Protein AF-A0A536TJT0-F1 (afdb_monomer_lite)

Structure (mmCIF, N/CA/C/O backbone):
data_AF-A0A536TJT0-F1
#
_entry.id   AF-A0A536TJT0-F1
#
loop_
_atom_site.group_PDB
_atom_site.id
_atom_site.type_symbol
_atom_site.label_atom_id
_atom_site.label_alt_id
_atom_site.label_comp_id
_atom_site.label_asym_id
_atom_site.label_entity_id
_atom_site.label_seq_id
_atom_site.pdbx_PDB_ins_code
_atom_site.Cartn_x
_atom_site.Cartn_y
_atom_site.Cartn_z
_atom_site.occupancy
_atom_site.B_iso_or_equiv
_atom_site.auth_seq_id
_atom_site.auth_comp_id
_atom_site.auth_asym_id
_atom_site.auth_atom_id
_atom_site.pdbx_PDB_model_num
ATOM 1 N N . ALA A 1 1 ? 2.166 -9.932 -28.187 1.00 50.25 1 ALA A N 1
ATOM 2 C CA . ALA A 1 1 ? 2.262 -11.125 -27.320 1.00 50.25 1 ALA A CA 1
ATOM 3 C C . ALA A 1 1 ? 3.335 -11.004 -26.224 1.00 50.25 1 ALA A C 1
ATOM 5 O O . ALA A 1 1 ? 3.112 -11.551 -25.161 1.00 50.25 1 ALA A O 1
ATOM 6 N N . GLY A 1 2 ? 4.451 -10.276 -26.413 1.00 56.94 2 GLY A N 1
ATOM 7 C CA . GLY A 1 2 ? 5.538 -10.213 -25.410 1.00 56.94 2 GLY A CA 1
ATOM 8 C C . GLY A 1 2 ? 5.357 -9.266 -24.208 1.00 56.94 2 GLY A C 1
ATOM 9 O O . GLY A 1 2 ? 6.093 -9.395 -23.238 1.00 56.94 2 GLY A O 1
ATOM 10 N N . ASP A 1 3 ? 4.400 -8.332 -24.244 1.00 80.38 3 ASP A N 1
ATOM 11 C CA . ASP A 1 3 ? 4.196 -7.354 -23.155 1.00 80.38 3 ASP A CA 1
ATOM 12 C 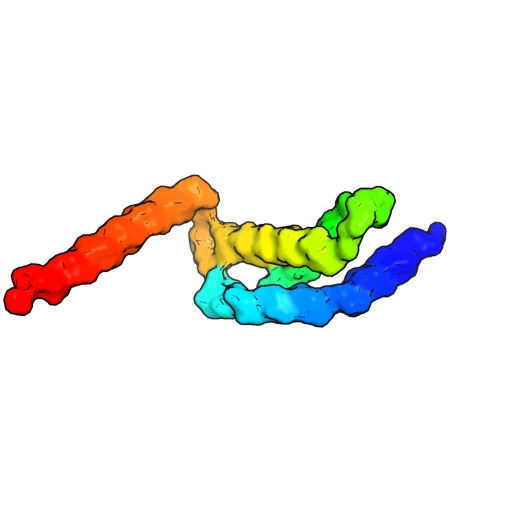C . ASP A 1 3 ? 3.525 -7.989 -21.920 1.00 80.38 3 ASP A C 1
ATOM 14 O O . ASP A 1 3 ? 3.882 -7.695 -20.784 1.00 80.38 3 ASP A O 1
ATOM 18 N N . PHE A 1 4 ? 2.602 -8.935 -22.124 1.00 85.69 4 PHE A N 1
ATOM 19 C CA . PHE A 1 4 ? 1.869 -9.571 -21.025 1.00 85.69 4 PHE A CA 1
ATOM 20 C C . PHE A 1 4 ? 2.782 -10.415 -20.123 1.00 85.69 4 PHE A C 1
ATOM 22 O O . PHE A 1 4 ? 2.826 -10.189 -18.917 1.00 85.69 4 PHE A O 1
ATOM 29 N N . ASP A 1 5 ? 3.573 -11.322 -20.702 1.00 90.69 5 ASP A N 1
ATOM 30 C CA . ASP A 1 5 ? 4.494 -12.178 -19.941 1.00 90.69 5 ASP A CA 1
ATOM 31 C C . ASP A 1 5 ? 5.571 -11.368 -19.208 1.00 90.69 5 ASP A C 1
ATOM 33 O O . ASP A 1 5 ? 5.963 -11.708 -18.089 1.00 90.69 5 ASP A O 1
ATOM 37 N N . ALA A 1 6 ? 6.056 -10.281 -19.817 1.00 89.81 6 ALA A N 1
ATOM 38 C CA . ALA A 1 6 ? 7.023 -9.387 -19.187 1.00 89.81 6 ALA A CA 1
ATOM 39 C C . ALA A 1 6 ? 6.408 -8.650 -17.987 1.00 89.81 6 ALA A C 1
ATOM 41 O O . ALA A 1 6 ? 7.025 -8.588 -16.920 1.00 89.81 6 ALA A O 1
ATOM 42 N N . ARG A 1 7 ? 5.174 -8.146 -18.129 1.00 90.69 7 ARG A N 1
ATOM 43 C CA . ARG A 1 7 ? 4.427 -7.518 -17.031 1.00 90.69 7 ARG A CA 1
ATOM 44 C C . ARG A 1 7 ? 4.154 -8.498 -15.899 1.00 90.69 7 ARG A C 1
ATOM 46 O O . ARG A 1 7 ? 4.399 -8.163 -14.743 1.00 90.69 7 ARG A O 1
ATOM 53 N N . GLN A 1 8 ? 3.718 -9.710 -16.232 1.00 93.31 8 GLN A N 1
ATOM 54 C CA . GLN A 1 8 ? 3.442 -10.757 -15.255 1.00 93.31 8 GLN A CA 1
ATOM 55 C C . GLN A 1 8 ? 4.696 -11.093 -14.442 1.00 93.31 8 GLN A C 1
ATOM 57 O O . GLN A 1 8 ? 4.670 -11.037 -13.212 1.00 93.31 8 GLN A O 1
ATOM 62 N N . LYS A 1 9 ? 5.834 -11.319 -15.114 1.00 94.31 9 LYS A N 1
ATOM 63 C CA . LYS A 1 9 ? 7.119 -11.539 -14.437 1.00 94.31 9 LYS A CA 1
ATOM 64 C C . LYS A 1 9 ? 7.500 -10.360 -13.547 1.00 94.31 9 LYS A C 1
ATOM 66 O O . LYS A 1 9 ? 7.954 -10.577 -12.425 1.00 94.31 9 LYS A O 1
ATOM 71 N N . MET A 1 10 ? 7.322 -9.125 -14.015 1.00 93.25 10 MET A N 1
ATOM 72 C CA . MET A 1 10 ? 7.630 -7.936 -13.217 1.00 93.25 10 MET A CA 1
ATOM 73 C C . MET A 1 10 ? 6.779 -7.873 -11.940 1.00 93.25 10 MET A C 1
ATOM 75 O O . MET A 1 10 ? 7.310 -7.555 -10.876 1.00 93.25 10 MET A O 1
ATOM 79 N N . ILE A 1 11 ? 5.489 -8.214 -12.009 1.00 94.56 11 ILE A N 1
ATOM 80 C CA . ILE A 1 11 ? 4.606 -8.279 -10.834 1.00 94.56 11 ILE A CA 1
ATOM 81 C C . ILE A 1 11 ? 5.097 -9.356 -9.862 1.00 94.56 11 ILE A C 1
ATOM 83 O O . ILE A 1 11 ? 5.354 -9.055 -8.695 1.00 94.56 11 ILE A O 1
ATOM 87 N N . GLU A 1 12 ? 5.297 -10.583 -10.346 1.00 95.38 12 GLU A N 1
ATOM 88 C CA . GLU A 1 12 ? 5.689 -11.743 -9.533 1.00 95.38 12 GLU A CA 1
ATOM 89 C C . GLU A 1 12 ? 6.993 -11.509 -8.759 1.00 95.38 12 GLU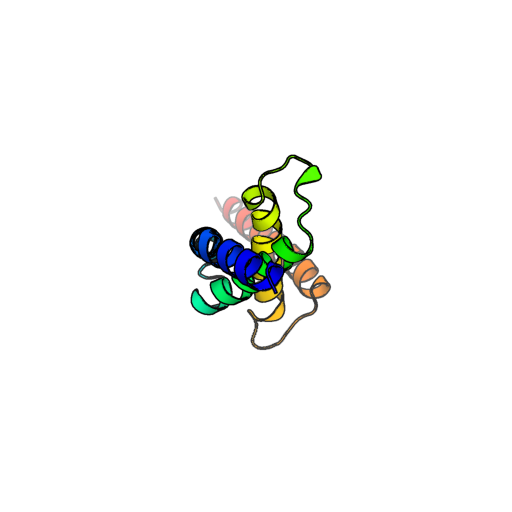 A C 1
ATOM 91 O O . GLU A 1 12 ? 7.075 -11.807 -7.565 1.00 95.38 12 GLU A O 1
ATOM 96 N N . HIS A 1 13 ? 7.992 -10.887 -9.395 1.00 96.19 13 HIS A N 1
ATOM 97 C CA . HIS A 1 13 ? 9.266 -10.557 -8.746 1.00 96.19 13 HIS A CA 1
ATOM 98 C C . HIS A 1 13 ? 9.119 -9.539 -7.604 1.00 96.19 13 HIS A C 1
ATOM 100 O O . HIS A 1 13 ? 9.972 -9.482 -6.715 1.00 96.19 13 HIS A O 1
ATOM 106 N N . ASN A 1 14 ? 8.045 -8.743 -7.596 1.00 96.94 14 ASN A N 1
ATOM 107 C CA . ASN A 1 14 ? 7.828 -7.665 -6.633 1.00 96.94 14 ASN A CA 1
ATOM 108 C C . ASN A 1 14 ? 6.746 -7.976 -5.582 1.00 96.94 14 ASN A C 1
ATOM 110 O O . ASN A 1 14 ? 6.542 -7.167 -4.678 1.00 96.94 14 ASN A O 1
ATOM 114 N N . LEU A 1 15 ? 6.112 -9.155 -5.588 1.00 97.44 15 LEU A N 1
ATOM 115 C CA . LEU A 1 15 ? 5.093 -9.511 -4.583 1.00 97.44 15 LEU A CA 1
ATOM 116 C C . LEU A 1 15 ? 5.626 -9.458 -3.139 1.00 97.44 15 LEU A C 1
ATOM 118 O O . LEU A 1 15 ? 4.928 -9.045 -2.214 1.00 97.44 15 LEU A O 1
ATOM 122 N N . ARG A 1 16 ? 6.905 -9.794 -2.924 1.00 98.12 16 ARG A N 1
ATOM 123 C CA . ARG A 1 16 ? 7.540 -9.701 -1.594 1.00 98.12 16 ARG A CA 1
ATOM 124 C C . ARG A 1 16 ? 7.617 -8.264 -1.066 1.00 98.12 16 ARG A C 1
ATOM 126 O O . ARG A 1 16 ? 7.570 -8.078 0.149 1.00 98.12 16 ARG A O 1
ATOM 133 N N . LEU A 1 17 ? 7.725 -7.271 -1.955 1.00 98.31 17 LEU A N 1
ATOM 134 C CA . LEU A 1 17 ? 7.683 -5.851 -1.595 1.00 98.31 17 LEU A CA 1
ATOM 135 C C . LEU A 1 17 ? 6.288 -5.461 -1.094 1.00 98.31 17 LEU A C 1
ATOM 137 O O . LEU A 1 17 ? 6.172 -4.752 -0.099 1.00 98.31 17 LEU A O 1
ATOM 141 N N . VAL A 1 18 ? 5.231 -5.962 -1.737 1.00 98.62 18 VAL A N 1
ATOM 142 C CA . VAL A 1 18 ? 3.852 -5.721 -1.289 1.00 98.62 18 VAL A CA 1
ATOM 143 C C . VAL A 1 18 ? 3.654 -6.274 0.119 1.00 98.62 18 VAL A C 1
ATOM 145 O O . VAL A 1 18 ? 3.220 -5.548 1.011 1.00 98.62 18 VAL A O 1
ATOM 148 N N . VAL A 1 19 ? 4.062 -7.525 0.353 1.00 98.56 19 VAL A N 1
ATOM 149 C CA . VAL A 1 19 ? 3.951 -8.168 1.671 1.00 98.56 19 VAL A CA 1
ATOM 150 C C . VAL A 1 19 ? 4.739 -7.408 2.743 1.00 98.56 19 VAL A C 1
ATOM 152 O O . VAL A 1 19 ? 4.252 -7.257 3.865 1.00 98.56 19 VAL A O 1
ATOM 155 N N . SER A 1 20 ? 5.951 -6.926 2.439 1.00 98.50 20 SER A N 1
ATOM 156 C CA . SER A 1 20 ? 6.756 -6.184 3.418 1.00 98.50 20 SER A CA 1
ATOM 157 C C . SER A 1 20 ? 6.124 -4.841 3.789 1.00 98.50 20 SER A C 1
ATOM 159 O O . SER A 1 20 ? 6.097 -4.499 4.970 1.00 98.50 20 SER A O 1
ATOM 161 N N . ILE A 1 21 ? 5.545 -4.126 2.820 1.00 98.50 21 ILE A N 1
ATOM 162 C CA . ILE A 1 21 ? 4.839 -2.863 3.062 1.00 98.50 21 ILE A CA 1
ATOM 163 C C . ILE A 1 21 ? 3.530 -3.109 3.824 1.00 98.50 21 ILE A C 1
ATOM 165 O O . ILE A 1 21 ? 3.287 -2.442 4.828 1.00 98.50 21 ILE A O 1
ATOM 169 N N . ALA A 1 22 ? 2.715 -4.083 3.407 1.00 98.50 22 ALA A N 1
ATOM 170 C CA . ALA A 1 22 ? 1.421 -4.401 4.020 1.00 98.50 22 ALA A CA 1
ATOM 171 C C . ALA A 1 22 ? 1.528 -4.737 5.516 1.00 98.50 22 ALA A C 1
ATOM 173 O O . ALA A 1 22 ? 0.686 -4.314 6.310 1.00 98.50 22 ALA A O 1
ATOM 174 N N . LYS A 1 23 ? 2.610 -5.407 5.939 1.00 98.38 23 LYS A N 1
ATOM 175 C 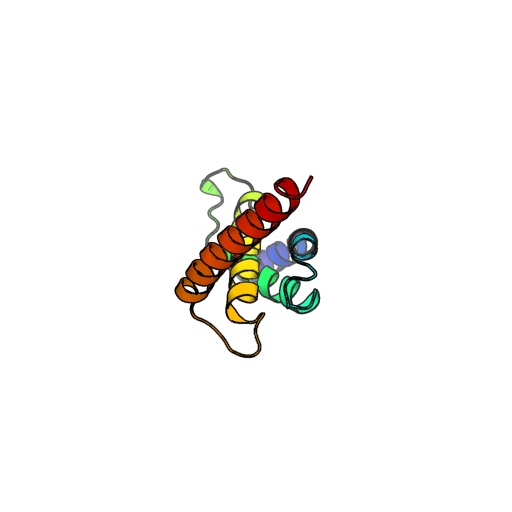CA . LYS A 1 23 ? 2.872 -5.703 7.360 1.00 98.38 23 LYS A CA 1
ATOM 176 C C . LYS A 1 23 ? 2.928 -4.456 8.251 1.00 98.38 23 LYS A C 1
ATOM 178 O O . LYS A 1 23 ? 2.608 -4.550 9.432 1.00 98.38 23 LYS A O 1
ATOM 183 N N . HIS A 1 24 ? 3.283 -3.286 7.716 1.00 97.81 24 HIS A N 1
ATOM 184 C CA . HIS A 1 24 ? 3.292 -2.029 8.477 1.00 97.81 24 HIS A CA 1
ATOM 185 C C . HIS A 1 24 ? 1.894 -1.431 8.716 1.00 97.81 24 HIS A C 1
ATOM 187 O O . HIS A 1 24 ? 1.756 -0.480 9.488 1.00 97.81 24 HIS A O 1
ATOM 193 N N . TYR A 1 25 ? 0.861 -1.986 8.081 1.00 97.25 25 TYR A N 1
ATOM 194 C CA . TYR A 1 25 ? -0.524 -1.523 8.168 1.00 97.25 25 TYR A CA 1
ATOM 195 C C . TYR A 1 25 ? -1.443 -2.500 8.921 1.00 97.25 25 TYR A C 1
ATOM 197 O O . TYR A 1 25 ? -2.658 -2.304 8.940 1.00 97.25 25 TYR A O 1
ATOM 205 N N . LEU A 1 26 ? -0.877 -3.518 9.582 1.00 94.94 26 LEU A N 1
ATOM 206 C CA . LEU A 1 26 ? -1.616 -4.432 10.458 1.00 94.94 26 LEU A CA 1
ATOM 207 C C . LEU A 1 26 ? -2.372 -3.685 11.567 1.00 94.94 26 LEU A C 1
ATOM 209 O O . LEU A 1 26 ? -1.979 -2.598 11.991 1.00 94.94 26 LEU A O 1
ATOM 213 N N . ASN A 1 27 ? -3.443 -4.310 12.064 1.00 92.44 27 ASN A N 1
ATOM 214 C CA . ASN A 1 27 ? -4.291 -3.792 13.145 1.00 92.44 27 ASN A CA 1
ATOM 215 C C . ASN A 1 27 ? -4.977 -2.449 12.819 1.00 92.44 27 ASN A C 1
ATOM 217 O O . ASN A 1 27 ? -5.299 -1.678 13.720 1.00 92.44 27 ASN A O 1
ATOM 221 N N . ARG A 1 28 ? -5.223 -2.163 11.531 1.00 90.81 28 ARG A N 1
ATOM 222 C CA . ARG A 1 28 ? -5.922 -0.949 11.058 1.00 90.81 28 ARG A CA 1
ATOM 223 C C . ARG A 1 28 ? -7.322 -1.216 10.488 1.00 90.81 28 ARG A C 1
ATOM 225 O O . ARG A 1 28 ? -7.842 -0.404 9.732 1.00 90.81 28 ARG A O 1
ATOM 232 N N . GLY A 1 29 ? -7.933 -2.342 10.858 1.00 88.25 29 GLY A N 1
ATOM 233 C CA . GLY A 1 29 ? -9.315 -2.684 10.493 1.00 88.25 29 GLY A CA 1
ATOM 234 C C . GLY A 1 29 ? -9.484 -3.522 9.222 1.00 88.25 29 GLY A C 1
ATOM 235 O O . GLY A 1 29 ? -10.617 -3.775 8.841 1.00 88.25 29 GLY A O 1
ATOM 236 N N . LEU A 1 30 ? -8.393 -3.969 8.595 1.00 93.38 30 LEU A N 1
ATOM 237 C CA . LEU A 1 30 ? -8.397 -4.944 7.497 1.00 93.38 30 LEU A CA 1
ATOM 238 C C . LEU A 1 30 ? -7.469 -6.117 7.829 1.00 93.38 30 LEU A C 1
ATOM 240 O O . LEU A 1 30 ? -6.520 -5.955 8.607 1.00 93.38 30 LEU A O 1
ATOM 244 N N . THR A 1 31 ? -7.738 -7.291 7.252 1.00 96.38 31 THR A N 1
ATOM 245 C CA . THR A 1 31 ? -6.867 -8.461 7.427 1.00 96.38 31 THR A CA 1
ATOM 246 C C . THR A 1 31 ? -5.571 -8.297 6.629 1.00 96.38 31 THR A C 1
ATOM 248 O O . THR A 1 31 ? -5.497 -7.504 5.692 1.00 96.38 31 THR A O 1
ATOM 251 N N . LEU A 1 32 ? -4.520 -9.052 6.973 1.00 97.12 32 LEU A N 1
ATOM 252 C CA . LEU A 1 32 ? -3.269 -9.013 6.204 1.00 97.12 32 LEU A CA 1
ATOM 253 C C . LEU A 1 32 ? -3.482 -9.406 4.736 1.00 97.12 32 LEU A C 1
ATOM 255 O O . LEU A 1 32 ? -2.837 -8.827 3.868 1.00 97.12 32 LEU A O 1
ATOM 259 N N . ALA A 1 33 ? -4.370 -10.367 4.469 1.00 98.00 33 ALA A N 1
ATOM 260 C CA . ALA A 1 33 ? -4.701 -10.783 3.112 1.00 98.00 33 ALA A CA 1
ATOM 261 C C . ALA A 1 33 ? -5.319 -9.620 2.324 1.00 98.00 33 ALA A C 1
ATOM 263 O O . ALA A 1 33 ? -4.804 -9.279 1.266 1.00 98.00 33 ALA A O 1
ATOM 264 N N . ASP A 1 34 ? -6.311 -8.928 2.894 1.00 97.31 34 ASP A N 1
ATOM 265 C CA . ASP A 1 34 ? -6.944 -7.770 2.244 1.00 97.31 34 ASP A CA 1
ATOM 266 C C . ASP A 1 34 ? -5.933 -6.642 1.978 1.00 97.31 34 ASP A C 1
ATOM 268 O O . ASP A 1 34 ? -5.914 -6.048 0.903 1.00 97.31 34 ASP A O 1
ATOM 272 N N . LEU A 1 35 ? -5.036 -6.367 2.935 1.00 98.25 35 LEU A N 1
ATOM 273 C CA . LEU A 1 35 ? -3.969 -5.372 2.764 1.00 98.25 35 LEU A CA 1
ATOM 274 C C . LEU A 1 35 ? -2.995 -5.754 1.638 1.00 98.25 35 LEU A C 1
ATOM 276 O O . LEU A 1 35 ? -2.497 -4.877 0.933 1.00 98.25 35 LEU A O 1
ATOM 280 N N . ILE A 1 36 ? -2.695 -7.046 1.481 1.00 98.44 36 ILE A N 1
ATOM 281 C CA . ILE A 1 36 ? -1.843 -7.543 0.397 1.00 98.44 36 ILE A CA 1
ATOM 282 C C . ILE A 1 36 ? -2.561 -7.409 -0.945 1.00 98.44 36 ILE A C 1
ATOM 284 O O . ILE A 1 36 ? -1.947 -6.912 -1.883 1.00 98.44 36 ILE A O 1
ATOM 288 N N . GLU A 1 37 ? -3.836 -7.785 -1.040 1.00 98.06 37 GLU A N 1
ATOM 289 C CA . GLU A 1 37 ? -4.612 -7.668 -2.281 1.00 98.06 37 GLU A CA 1
ATOM 290 C C . GLU A 1 37 ? -4.707 -6.211 -2.751 1.00 98.06 37 GLU A C 1
ATOM 292 O O . GLU A 1 37 ? -4.372 -5.885 -3.890 1.00 98.06 37 GLU A O 1
ATOM 297 N N . GLU A 1 38 ? -5.040 -5.292 -1.846 1.00 98.31 38 GLU A N 1
ATOM 298 C CA . GLU A 1 38 ? -5.086 -3.859 -2.151 1.00 98.31 38 GLU A CA 1
ATOM 299 C C . GLU A 1 38 ? -3.699 -3.311 -2.516 1.00 98.31 38 GLU A C 1
ATOM 301 O O . GLU A 1 38 ? -3.552 -2.479 -3.416 1.00 98.31 38 GLU A O 1
ATOM 306 N N . GLY A 1 39 ? -2.648 -3.811 -1.864 1.00 98.44 39 GLY A N 1
ATOM 307 C CA . GLY A 1 39 ? -1.268 -3.510 -2.223 1.00 98.44 39 GLY A CA 1
ATOM 308 C C . GLY A 1 39 ? -0.874 -4.036 -3.610 1.00 98.44 39 GLY A C 1
ATOM 309 O O . GLY A 1 39 ? -0.178 -3.331 -4.343 1.00 98.44 39 GLY A O 1
ATOM 310 N N . ASN A 1 40 ? -1.351 -5.220 -4.006 1.00 98.44 40 ASN A N 1
ATOM 311 C CA . ASN A 1 40 ? -1.133 -5.801 -5.333 1.00 98.44 40 ASN A CA 1
ATOM 312 C C . ASN A 1 40 ? -1.801 -4.947 -6.417 1.00 98.44 40 ASN A C 1
ATOM 314 O O . ASN A 1 40 ? -1.178 -4.679 -7.445 1.00 98.44 40 ASN A O 1
ATOM 318 N N . LEU A 1 41 ? -3.011 -4.432 -6.166 1.00 98.12 41 LEU A N 1
ATOM 319 C CA . LEU A 1 41 ? -3.658 -3.461 -7.058 1.00 98.12 41 LEU A CA 1
ATOM 320 C C . LEU A 1 41 ? -2.810 -2.188 -7.215 1.00 98.12 41 LEU A C 1
ATOM 322 O O . LEU A 1 41 ? -2.636 -1.686 -8.326 1.00 98.12 41 LEU A O 1
ATOM 326 N N . GLY A 1 42 ? -2.215 -1.701 -6.121 1.00 98.31 42 GLY A N 1
ATOM 327 C CA . GLY A 1 42 ? -1.268 -0.583 -6.157 1.00 98.31 42 GLY A CA 1
ATOM 328 C C . GLY A 1 42 ? -0.006 -0.884 -6.977 1.00 98.31 42 GLY A C 1
ATOM 329 O O . GLY A 1 42 ? 0.448 -0.039 -7.747 1.00 98.31 42 GLY A O 1
ATOM 330 N N . LEU A 1 43 ? 0.548 -2.094 -6.860 1.00 98.38 43 LEU A N 1
ATOM 331 C CA . LEU A 1 43 ? 1.708 -2.538 -7.641 1.00 98.38 43 LEU A CA 1
ATOM 332 C C . LEU A 1 43 ? 1.398 -2.609 -9.145 1.00 98.38 43 LEU A C 1
ATOM 334 O O . LEU A 1 43 ? 2.198 -2.137 -9.953 1.00 98.38 43 LEU A O 1
ATOM 338 N N . ILE A 1 44 ? 0.242 -3.163 -9.517 1.00 97.31 44 ILE A N 1
ATOM 339 C CA . ILE A 1 44 ? -0.209 -3.235 -10.915 1.00 97.31 44 ILE A CA 1
ATOM 340 C C . ILE A 1 44 ? -0.362 -1.820 -11.483 1.00 97.31 44 ILE A C 1
ATOM 342 O O . ILE A 1 44 ? 0.175 -1.525 -12.550 1.00 97.31 44 ILE A O 1
ATOM 346 N N . HIS A 1 45 ? -0.984 -0.910 -10.729 1.00 97.19 45 HIS A N 1
ATOM 347 C CA . HIS A 1 45 ? -1.117 0.488 -11.140 1.00 97.19 45 HIS A CA 1
ATOM 348 C C . HIS A 1 45 ? 0.235 1.192 -11.318 1.00 97.19 45 HIS A C 1
ATOM 350 O O . HIS A 1 45 ? 0.415 1.998 -12.234 1.00 97.19 45 HIS A O 1
ATOM 356 N N . ALA A 1 46 ? 1.209 0.887 -10.456 1.00 97.06 46 ALA A N 1
ATOM 357 C CA . ALA A 1 46 ? 2.564 1.400 -10.604 1.00 97.06 46 ALA A CA 1
ATOM 358 C C . ALA A 1 46 ? 3.206 0.914 -11.905 1.00 97.06 46 ALA A C 1
ATOM 360 O O . ALA A 1 46 ? 3.870 1.693 -12.579 1.00 97.06 46 ALA A O 1
ATOM 361 N N . LEU A 1 47 ? 3.010 -0.354 -12.270 1.00 95.50 47 LEU A N 1
ATOM 362 C CA . LEU A 1 47 ? 3.567 -0.922 -13.494 1.00 95.50 47 LEU A CA 1
ATOM 363 C C . LEU A 1 47 ? 2.972 -0.281 -14.752 1.00 95.50 47 LEU A C 1
ATOM 365 O O . LEU A 1 47 ? 3.709 0.016 -15.684 1.00 95.50 47 LEU A O 1
ATOM 369 N N . GLU A 1 48 ? 1.665 -0.014 -14.760 1.00 93.50 48 GLU A N 1
ATOM 370 C CA . GLU A 1 48 ? 0.978 0.638 -15.885 1.00 93.50 48 GLU A CA 1
ATOM 371 C C . GLU A 1 48 ? 1.506 2.045 -16.188 1.00 93.50 48 GLU A C 1
ATOM 373 O O . GLU A 1 48 ? 1.443 2.497 -17.330 1.00 93.50 48 GLU A O 1
ATOM 378 N N . LYS A 1 49 ? 2.000 2.747 -15.164 1.00 93.00 49 LYS A N 1
ATOM 379 C CA . LYS A 1 49 ? 2.430 4.149 -15.253 1.00 93.00 49 LYS A CA 1
ATOM 380 C C . LYS A 1 49 ? 3.937 4.345 -15.161 1.00 93.00 49 LYS A C 1
ATOM 382 O O . LYS A 1 49 ? 4.403 5.485 -15.223 1.00 93.00 49 LYS A O 1
ATOM 387 N N . PHE A 1 50 ? 4.690 3.271 -14.952 1.00 94.56 50 PHE A N 1
ATOM 388 C CA . PHE A 1 50 ? 6.130 3.359 -14.810 1.00 94.56 50 PHE A CA 1
ATOM 389 C C . PHE A 1 50 ? 6.785 3.643 -16.161 1.00 94.56 50 PHE A C 1
ATOM 391 O O . PHE A 1 50 ? 6.480 3.010 -17.167 1.00 94.56 50 PHE A O 1
ATOM 398 N N . ASP A 1 51 ? 7.717 4.587 -16.147 1.00 92.94 51 ASP A N 1
ATOM 399 C CA . ASP A 1 51 ? 8.490 5.010 -17.306 1.00 92.94 51 ASP A CA 1
ATOM 400 C C . ASP A 1 51 ? 9.982 4.788 -16.996 1.00 92.94 51 ASP A C 1
ATOM 402 O O . ASP A 1 51 ? 10.550 5.538 -16.189 1.00 92.94 51 ASP A O 1
ATOM 406 N N . PRO A 1 52 ? 10.609 3.742 -17.572 1.00 89.69 52 PRO A N 1
ATOM 407 C CA . PRO A 1 52 ? 12.011 3.408 -17.322 1.00 89.69 52 PRO A CA 1
ATOM 408 C C . PRO A 1 52 ? 12.992 4.525 -17.703 1.00 89.69 52 PRO A C 1
ATOM 410 O O . PRO A 1 52 ? 14.039 4.652 -17.065 1.00 89.69 52 PRO A O 1
ATOM 413 N N . GLU A 1 53 ? 12.643 5.372 -18.677 1.00 94.12 53 GLU A N 1
ATOM 414 C CA . GLU A 1 53 ? 13.515 6.436 -19.196 1.00 94.12 53 GLU A CA 1
ATOM 415 C C . GLU A 1 53 ? 13.731 7.569 -18.179 1.00 94.12 53 GLU A C 1
ATOM 417 O O . GLU A 1 53 ? 14.651 8.376 -18.301 1.00 94.12 53 GLU A O 1
ATOM 422 N N . ARG A 1 54 ? 12.923 7.615 -17.111 1.00 90.38 54 ARG A N 1
ATOM 423 C CA . ARG A 1 54 ? 13.045 8.613 -16.035 1.00 90.38 54 ARG A CA 1
ATOM 424 C C . ARG A 1 54 ? 14.183 8.336 -15.052 1.00 90.38 54 ARG A C 1
ATOM 426 O O . ARG A 1 54 ? 14.412 9.152 -14.164 1.00 90.38 54 ARG A O 1
ATOM 433 N N . GLY A 1 55 ? 14.870 7.195 -15.158 1.00 91.12 55 GLY A N 1
ATOM 434 C CA . GLY A 1 55 ? 16.088 6.904 -14.389 1.00 91.12 55 GLY A CA 1
ATOM 435 C C . GLY A 1 55 ? 15.886 6.506 -12.919 1.00 91.12 55 GLY A C 1
ATOM 436 O O . GLY A 1 55 ? 16.862 6.388 -12.177 1.00 91.12 55 GLY A O 1
ATOM 437 N N . PHE A 1 56 ? 14.651 6.261 -12.470 1.00 92.25 56 PHE A N 1
ATOM 438 C CA . PHE A 1 56 ? 14.369 5.777 -11.112 1.00 92.25 56 PHE A CA 1
ATOM 439 C C . PHE A 1 56 ? 14.051 4.282 -11.099 1.00 92.25 56 PHE A C 1
ATOM 441 O O . PHE A 1 56 ? 13.392 3.761 -11.993 1.00 92.25 56 PHE A O 1
ATOM 448 N N . ARG A 1 57 ? 14.468 3.580 -10.036 1.00 94.56 57 ARG A N 1
ATOM 449 C CA . ARG A 1 57 ? 14.128 2.159 -9.857 1.00 94.56 57 ARG A CA 1
ATOM 450 C C . ARG A 1 57 ? 12.618 1.978 -9.702 1.00 94.56 57 ARG A C 1
ATOM 452 O O . ARG A 1 57 ? 11.988 2.688 -8.916 1.00 94.56 57 ARG A O 1
ATOM 459 N N . PHE A 1 58 ? 12.073 0.950 -10.349 1.00 95.25 58 PHE A N 1
ATOM 460 C CA . PHE A 1 58 ? 10.655 0.593 -10.250 1.00 95.25 58 PHE A CA 1
ATOM 461 C C . PHE A 1 58 ? 10.185 0.403 -8.800 1.00 95.25 58 PHE A C 1
ATOM 463 O O . PHE A 1 58 ? 9.133 0.910 -8.428 1.00 95.25 58 PHE A O 1
ATOM 470 N N . THR A 1 59 ? 10.985 -0.239 -7.943 1.00 95.81 59 THR A N 1
ATOM 471 C CA . THR A 1 59 ? 10.645 -0.465 -6.524 1.00 95.81 59 THR A CA 1
ATOM 472 C C . THR A 1 59 ? 10.392 0.831 -5.754 1.00 95.81 59 THR A C 1
ATOM 474 O O . THR A 1 59 ? 9.494 0.884 -4.910 1.00 95.81 59 THR A O 1
ATOM 477 N N . THR A 1 60 ? 11.131 1.897 -6.071 1.00 96.12 60 THR A N 1
ATOM 478 C CA . THR A 1 60 ? 10.914 3.231 -5.498 1.00 96.12 60 THR A CA 1
ATOM 479 C C . THR A 1 60 ? 9.543 3.774 -5.898 1.00 96.12 60 THR A C 1
ATOM 481 O O . THR A 1 60 ? 8.808 4.278 -5.052 1.00 96.12 60 THR A O 1
ATOM 484 N N . TYR A 1 61 ? 9.178 3.635 -7.174 1.00 96.25 61 TYR A N 1
ATOM 485 C CA . TYR A 1 61 ? 7.895 4.099 -7.701 1.00 96.25 61 TYR A CA 1
ATOM 486 C C . TYR A 1 61 ? 6.717 3.273 -7.163 1.00 96.25 61 TYR A C 1
ATOM 488 O O . TYR A 1 61 ? 5.740 3.827 -6.661 1.00 96.25 61 TYR A O 1
ATOM 496 N N . ALA A 1 62 ? 6.844 1.946 -7.185 1.00 97.94 62 ALA A N 1
ATOM 497 C CA . ALA A 1 62 ? 5.838 1.013 -6.694 1.00 97.94 62 ALA A CA 1
ATOM 498 C C . ALA A 1 62 ? 5.527 1.215 -5.208 1.00 97.94 62 ALA A C 1
ATOM 500 O O . ALA A 1 62 ? 4.368 1.142 -4.809 1.00 97.94 62 ALA A O 1
ATOM 501 N N . THR A 1 63 ? 6.532 1.543 -4.390 1.00 98.31 63 THR A N 1
ATOM 502 C CA . THR A 1 63 ? 6.342 1.775 -2.949 1.00 98.31 63 THR A CA 1
ATOM 503 C C . THR A 1 63 ? 5.280 2.842 -2.661 1.00 98.31 63 THR A C 1
ATOM 505 O O . THR A 1 63 ? 4.478 2.663 -1.744 1.00 98.31 63 THR A O 1
ATOM 508 N N . TRP A 1 64 ? 5.236 3.931 -3.436 1.00 97.75 64 TRP A N 1
ATOM 509 C CA . TRP A 1 64 ? 4.230 4.986 -3.260 1.00 97.75 64 TRP A CA 1
ATOM 510 C C . TRP A 1 64 ? 2.818 4.489 -3.560 1.00 97.75 64 TRP A C 1
ATOM 512 O O . TRP A 1 64 ? 1.913 4.679 -2.748 1.00 97.75 64 TRP A O 1
ATOM 522 N N . TRP A 1 65 ? 2.640 3.807 -4.688 1.00 98.38 65 TRP A N 1
ATOM 523 C CA . TRP A 1 65 ? 1.334 3.308 -5.111 1.00 98.38 65 TRP A CA 1
ATOM 524 C C . TRP A 1 65 ? 0.804 2.188 -4.221 1.00 98.38 65 TRP A C 1
ATOM 526 O O . TRP A 1 65 ? -0.384 2.178 -3.905 1.00 98.38 65 TRP A O 1
ATOM 536 N N . ILE A 1 66 ? 1.677 1.291 -3.750 1.00 98.62 66 ILE A N 1
ATOM 537 C CA . ILE A 1 66 ? 1.310 0.240 -2.791 1.00 98.62 66 ILE A CA 1
ATOM 538 C C . ILE A 1 66 ? 0.780 0.880 -1.501 1.00 98.62 66 ILE A C 1
ATOM 540 O O . ILE A 1 66 ? -0.311 0.540 -1.048 1.00 98.62 66 ILE A O 1
ATOM 544 N N . ARG A 1 67 ? 1.507 1.854 -0.930 1.00 98.50 67 ARG A N 1
ATOM 545 C CA . ARG A 1 67 ? 1.072 2.567 0.286 1.00 98.50 67 ARG A CA 1
ATOM 546 C C . ARG A 1 67 ? -0.247 3.300 0.078 1.00 98.50 67 ARG A C 1
ATOM 548 O O . ARG A 1 67 ? -1.150 3.166 0.897 1.00 98.50 67 ARG A O 1
ATOM 555 N N . GLN A 1 68 ? -0.370 4.036 -1.026 1.00 97.88 68 GLN A N 1
ATOM 556 C CA . GLN A 1 68 ? -1.578 4.793 -1.341 1.00 97.88 68 GLN A CA 1
ATOM 557 C C . GLN A 1 68 ? -2.807 3.883 -1.463 1.00 97.88 68 GLN A C 1
ATOM 559 O O . GLN A 1 68 ? -3.868 4.220 -0.936 1.00 97.88 68 GLN A O 1
ATOM 564 N N . SER A 1 69 ? -2.670 2.746 -2.152 1.00 98.19 69 SER A N 1
ATOM 565 C CA . SER A 1 69 ? -3.764 1.789 -2.336 1.00 98.19 69 SER A CA 1
ATOM 566 C C . SER A 1 69 ? -4.225 1.213 -0.995 1.00 98.19 69 SER A C 1
ATOM 568 O O . SER A 1 69 ? -5.407 1.290 -0.658 1.00 98.19 69 SER A O 1
ATOM 570 N N . ILE A 1 70 ? -3.274 0.779 -0.160 1.00 98.06 70 ILE A N 1
ATOM 571 C CA . ILE A 1 70 ? -3.544 0.264 1.188 1.00 98.06 70 ILE A CA 1
ATOM 572 C C . ILE A 1 70 ? -4.230 1.316 2.073 1.00 98.06 70 ILE A C 1
ATOM 574 O O . ILE A 1 70 ? -5.242 1.033 2.715 1.00 98.06 70 ILE A O 1
ATOM 578 N N . GLU A 1 71 ? -3.714 2.546 2.113 1.00 95.88 71 GLU A N 1
ATOM 579 C CA . GLU A 1 71 ? -4.294 3.624 2.924 1.00 95.88 71 GLU A CA 1
ATOM 580 C C . GLU A 1 71 ? -5.716 3.966 2.478 1.00 95.88 71 GLU A C 1
ATOM 582 O O . GLU A 1 71 ? -6.610 4.141 3.312 1.00 95.88 71 GLU A O 1
ATOM 587 N N . ARG A 1 72 ? -5.958 3.991 1.165 1.00 94.44 72 ARG A N 1
ATOM 588 C CA . ARG A 1 72 ? -7.290 4.208 0.600 1.00 94.44 72 ARG A CA 1
ATOM 589 C C . ARG A 1 72 ? -8.257 3.081 0.969 1.00 94.44 72 ARG A C 1
ATOM 591 O O . ARG A 1 72 ? -9.409 3.371 1.312 1.00 94.44 72 ARG A O 1
ATOM 598 N N . ALA A 1 73 ? -7.816 1.827 0.921 1.00 94.44 73 ALA A N 1
ATOM 599 C CA . ALA A 1 73 ? -8.623 0.678 1.318 1.00 94.44 73 ALA A CA 1
ATOM 600 C C . ALA A 1 73 ? -9.007 0.759 2.798 1.00 94.44 73 ALA A C 1
ATOM 602 O O . ALA A 1 73 ? -10.189 0.726 3.133 1.00 94.44 73 ALA A O 1
ATOM 603 N N . ILE A 1 74 ? -8.038 1.027 3.678 1.00 92.56 74 ILE A N 1
ATOM 604 C CA . ILE A 1 74 ? -8.288 1.239 5.109 1.00 92.56 74 ILE A CA 1
ATOM 605 C C . ILE A 1 74 ? -9.316 2.355 5.318 1.00 92.56 74 ILE A C 1
ATOM 607 O O . ILE A 1 74 ? -10.290 2.175 6.043 1.00 92.56 74 ILE A O 1
ATOM 611 N N . MET A 1 75 ? -9.163 3.506 4.662 1.00 88.25 75 MET A N 1
ATOM 612 C CA . MET A 1 75 ? -10.096 4.626 4.836 1.00 88.25 75 MET A CA 1
ATOM 613 C C . MET A 1 75 ? -11.521 4.317 4.364 1.00 88.25 75 MET A C 1
ATOM 615 O O . MET A 1 75 ? -12.472 4.884 4.900 1.00 88.25 75 MET A O 1
ATOM 619 N N . SER A 1 76 ? -11.676 3.458 3.356 1.00 85.50 76 SER A N 1
ATOM 620 C CA . SER A 1 76 ? -12.973 3.178 2.733 1.00 85.50 76 SER A CA 1
ATOM 621 C C . SER A 1 76 ? -13.680 1.937 3.279 1.00 85.50 76 SER A C 1
ATOM 623 O O . SER A 1 76 ? -14.909 1.904 3.227 1.00 85.50 76 SER A O 1
ATOM 625 N N . GLN A 1 77 ? -12.932 0.966 3.812 1.00 85.31 77 GLN A N 1
ATOM 626 C CA . GLN A 1 77 ? -13.429 -0.369 4.167 1.00 85.31 77 GLN A CA 1
ATOM 627 C C . GLN A 1 77 ? -13.239 -0.737 5.650 1.00 85.31 77 GLN A C 1
ATOM 629 O O . GLN A 1 77 ? -13.890 -1.659 6.123 1.00 85.31 77 GLN A O 1
ATOM 634 N N . SER A 1 78 ? -12.416 -0.014 6.425 1.00 80.12 78 SER A N 1
ATOM 635 C CA . SER A 1 78 ? -12.159 -0.357 7.845 1.00 80.12 78 SER A CA 1
ATOM 636 C C . SER A 1 78 ? -13.367 -0.214 8.777 1.00 80.12 78 SER A C 1
ATOM 638 O O . SER A 1 78 ? -13.306 -0.621 9.937 1.00 80.12 78 SER A O 1
ATOM 640 N N . ARG A 1 79 ? -14.451 0.414 8.313 1.00 77.75 79 ARG A N 1
ATOM 641 C CA . ARG A 1 79 ? -15.657 0.669 9.104 1.00 77.75 79 ARG A CA 1
ATOM 642 C C . ARG A 1 79 ? -1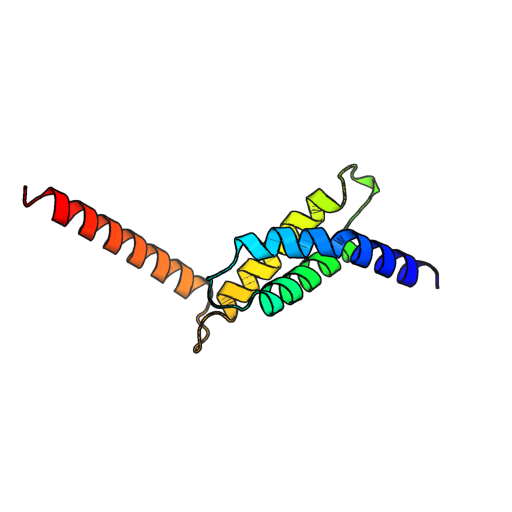6.842 -0.051 8.485 1.00 77.75 79 ARG A C 1
ATOM 644 O O . ARG A 1 79 ? -17.063 0.062 7.284 1.00 77.75 79 ARG A O 1
ATOM 651 N N . THR A 1 80 ? -17.665 -0.664 9.336 1.00 80.31 80 THR A N 1
ATOM 652 C CA . THR A 1 80 ? -18.953 -1.266 8.953 1.00 80.31 80 THR A CA 1
ATOM 653 C C . THR A 1 80 ? -19.846 -0.276 8.205 1.00 80.31 80 THR A C 1
ATOM 655 O O . THR A 1 80 ? -20.535 -0.648 7.263 1.00 80.31 80 THR A O 1
ATOM 658 N N . VAL A 1 81 ? -19.803 1.003 8.599 1.00 82.69 81 VAL A N 1
ATOM 659 C CA . VAL A 1 81 ? -20.457 2.102 7.883 1.00 82.69 81 VAL A CA 1
ATOM 660 C C . VAL A 1 81 ? -19.387 3.000 7.275 1.00 82.69 81 VAL A C 1
ATOM 662 O O . VAL A 1 81 ? -18.589 3.616 7.988 1.00 82.69 81 VAL A O 1
ATOM 665 N N . ARG A 1 82 ? -19.379 3.082 5.943 1.00 80.75 82 ARG A N 1
ATOM 666 C CA . ARG A 1 82 ? -18.430 3.904 5.192 1.00 80.75 82 ARG A CA 1
ATOM 667 C C . ARG A 1 82 ? -18.684 5.386 5.450 1.00 80.75 82 ARG A C 1
ATOM 669 O O . ARG A 1 82 ? -19.772 5.893 5.195 1.00 80.75 82 ARG A O 1
ATOM 676 N N . LEU A 1 83 ? -17.638 6.090 5.870 1.00 82.00 83 LEU A N 1
ATOM 677 C CA . LEU A 1 83 ? -17.644 7.543 6.009 1.00 82.00 83 LEU A CA 1
ATOM 678 C C . LEU A 1 83 ? -16.827 8.180 4.875 1.00 82.00 83 LEU A C 1
ATOM 680 O O . LEU A 1 83 ? -15.772 7.652 4.512 1.00 82.00 83 LEU A O 1
ATOM 684 N N . PRO A 1 84 ? -17.269 9.310 4.300 1.00 86.69 84 PRO A N 1
ATOM 685 C CA . PRO A 1 84 ? -16.456 10.063 3.352 1.00 86.69 84 PRO A CA 1
ATOM 686 C C . PRO A 1 84 ? -15.114 10.506 3.958 1.00 86.69 84 PRO A C 1
ATOM 688 O O . PRO A 1 84 ? -15.019 10.812 5.146 1.00 86.69 84 PRO A O 1
ATOM 691 N N . ALA A 1 85 ? -14.073 10.604 3.125 1.00 81.44 85 ALA A N 1
ATOM 692 C CA . ALA A 1 85 ? -12.714 10.916 3.580 1.00 81.44 85 ALA A CA 1
ATOM 693 C C . ALA A 1 85 ? -12.601 12.261 4.327 1.00 81.44 85 ALA A C 1
ATOM 695 O O . ALA A 1 85 ? -11.835 12.364 5.285 1.00 81.44 85 ALA A O 1
ATOM 696 N N . HIS A 1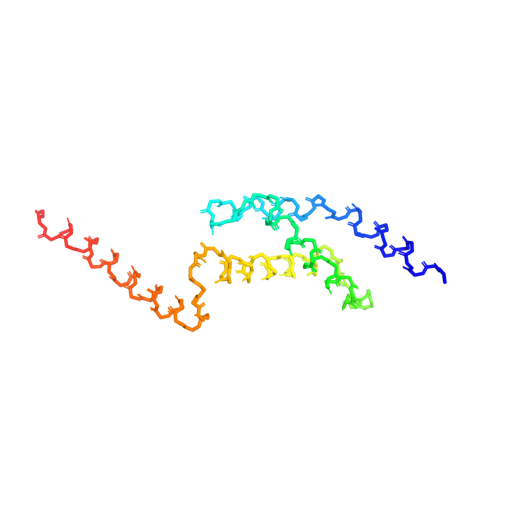 86 ? -13.372 13.277 3.919 1.00 87.81 86 HIS A N 1
ATOM 697 C CA . HIS A 1 86 ? -13.384 14.581 4.591 1.00 87.81 86 HIS A CA 1
ATOM 698 C C . HIS A 1 86 ? -13.941 14.477 6.021 1.00 87.81 86 HIS A C 1
ATOM 700 O O . HIS A 1 86 ? -13.315 14.985 6.945 1.00 87.81 86 HIS A O 1
ATOM 706 N N . VAL A 1 87 ? -15.012 13.701 6.226 1.00 88.94 87 VAL A N 1
ATOM 707 C CA . VAL A 1 87 ? -15.597 13.443 7.554 1.00 88.94 87 VAL A CA 1
ATOM 708 C C . VAL A 1 87 ? -14.597 12.725 8.463 1.00 88.94 87 VAL A C 1
ATOM 710 O O . VAL A 1 87 ? -14.420 13.087 9.623 1.00 88.94 87 VAL A O 1
ATOM 713 N N . VAL A 1 88 ? -13.878 11.727 7.935 1.00 86.38 88 VAL A N 1
ATOM 714 C CA . VAL A 1 88 ? -12.831 11.021 8.697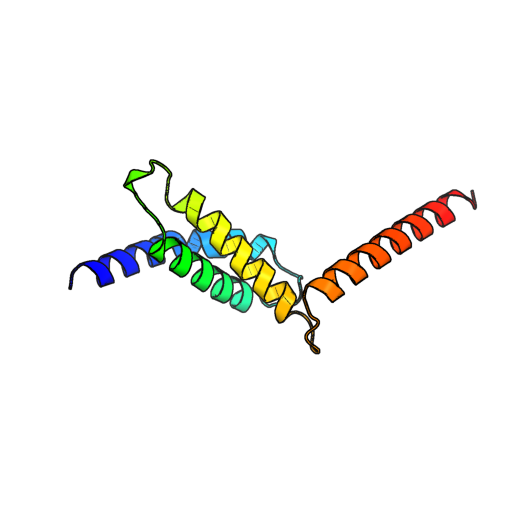 1.00 86.38 88 VAL A CA 1
ATOM 715 C C . VAL A 1 88 ? -11.695 11.969 9.094 1.00 86.38 88 VAL A C 1
ATOM 717 O O . VAL A 1 88 ? -11.158 11.870 10.200 1.00 86.38 88 VAL A O 1
ATOM 720 N N . LYS A 1 89 ? -11.318 12.901 8.211 1.00 86.19 89 LYS A N 1
ATOM 721 C CA . LYS A 1 89 ? -10.288 13.907 8.494 1.00 86.19 89 LYS A CA 1
ATOM 722 C C . LYS A 1 89 ? -10.720 14.836 9.628 1.00 86.19 89 LYS A C 1
ATOM 724 O O . LYS A 1 89 ? -9.933 15.031 10.551 1.00 86.19 89 LYS A O 1
ATOM 729 N N . GLU A 1 90 ? -11.946 15.349 9.580 1.00 91.69 90 GLU A N 1
ATOM 730 C CA . GLU A 1 90 ? -12.525 16.196 10.631 1.00 91.69 90 GLU A CA 1
ATOM 731 C C . GLU A 1 90 ? -12.576 15.464 11.977 1.00 91.69 90 GLU A C 1
ATOM 733 O O . GLU A 1 90 ? -12.058 15.963 12.977 1.00 91.69 90 GLU A O 1
ATOM 738 N N . LEU A 1 91 ? -13.067 14.221 11.991 1.00 89.25 91 LEU A N 1
ATOM 739 C CA . LEU A 1 91 ? -13.106 13.398 13.200 1.00 89.25 91 LEU A CA 1
ATOM 740 C C . LEU A 1 91 ? -11.709 13.193 13.810 1.00 89.25 91 LEU A C 1
ATOM 742 O O . LEU A 1 91 ? -11.532 13.295 15.022 1.00 89.25 91 LEU A O 1
ATOM 746 N N . ASN A 1 92 ? -10.686 12.949 12.986 1.00 89.56 92 ASN A N 1
ATOM 747 C CA . ASN A 1 92 ? -9.308 12.784 13.457 1.00 89.56 92 ASN A CA 1
ATOM 748 C C . ASN A 1 92 ? -8.688 14.067 14.032 1.00 89.56 92 ASN A C 1
ATOM 750 O O . ASN A 1 92 ? -7.710 13.976 14.780 1.00 89.56 92 ASN A O 1
ATOM 754 N N . VAL A 1 93 ? -9.191 15.249 13.667 1.00 93.44 93 VAL A N 1
ATOM 755 C CA . VAL A 1 93 ? -8.795 16.515 14.304 1.00 93.44 93 VAL A CA 1
ATOM 756 C C . VAL A 1 93 ? -9.395 16.581 15.704 1.00 93.44 93 VAL A C 1
ATOM 758 O O . VAL A 1 93 ? -8.654 16.763 16.669 1.00 93.44 93 VAL A O 1
ATOM 761 N N . VAL A 1 94 ? -10.699 16.321 15.829 1.00 94.19 94 VAL A N 1
ATOM 762 C CA . VAL A 1 94 ? -11.406 16.329 17.120 1.00 94.19 94 VAL A CA 1
ATOM 763 C C . VAL A 1 94 ? -10.811 15.302 18.087 1.00 94.19 94 VAL A C 1
ATOM 765 O O . VAL A 1 94 ? -10.452 15.647 19.207 1.00 94.19 94 VAL A O 1
ATOM 768 N N . LEU A 1 95 ? -10.599 14.060 17.642 1.00 92.00 95 LEU A N 1
ATOM 769 C CA . LEU A 1 95 ? -10.002 13.004 18.471 1.00 92.00 95 LEU A CA 1
ATOM 770 C C . LEU A 1 95 ? -8.571 13.327 18.923 1.00 92.00 95 LEU A C 1
ATOM 772 O O . LEU A 1 95 ? -8.137 12.872 19.979 1.00 92.00 95 LEU A O 1
ATOM 776 N N . ARG A 1 96 ? -7.804 14.085 18.128 1.00 92.38 96 ARG A N 1
ATOM 777 C CA . ARG A 1 96 ? -6.473 14.557 18.538 1.00 92.38 96 ARG A CA 1
ATOM 778 C C . ARG A 1 96 ? -6.565 15.642 19.606 1.00 92.38 96 ARG A C 1
ATOM 780 O O . ARG A 1 96 ? -5.803 15.572 20.564 1.00 92.38 96 ARG A O 1
ATOM 787 N N . ALA A 1 97 ? -7.491 16.587 19.456 1.00 92.56 97 ALA A N 1
ATOM 788 C CA . ALA A 1 97 ? -7.728 17.625 20.454 1.00 92.56 97 ALA A CA 1
ATOM 789 C C . ALA A 1 97 ? -8.186 17.024 21.793 1.00 92.56 97 ALA A C 1
ATOM 791 O O . ALA A 1 97 ? -7.622 17.362 22.828 1.00 92.56 97 ALA A O 1
ATOM 792 N N . LEU A 1 98 ? -9.122 16.067 21.766 1.00 91.50 98 LEU A N 1
ATOM 793 C CA . LEU A 1 98 ? -9.593 15.362 22.965 1.00 91.50 98 LEU A CA 1
ATOM 794 C C . LEU A 1 98 ? -8.449 14.672 23.721 1.00 91.50 98 LEU A C 1
ATOM 796 O O . LEU A 1 98 ? -8.275 14.920 24.908 1.00 91.50 98 LEU A O 1
ATOM 800 N N . ARG A 1 99 ? -7.601 13.901 23.023 1.00 91.12 99 ARG A N 1
ATOM 801 C CA . ARG A 1 99 ? -6.426 13.259 23.643 1.00 91.12 99 ARG A CA 1
ATOM 802 C C . ARG A 1 99 ? -5.460 14.260 24.279 1.00 91.12 99 ARG A C 1
ATOM 804 O O . ARG A 1 99 ? -4.856 13.972 25.309 1.00 91.12 99 ARG A O 1
ATOM 811 N N . HIS A 1 100 ? -5.282 15.424 23.654 1.00 89.38 100 HIS A N 1
ATOM 812 C CA . HIS A 1 100 ? -4.417 16.470 24.194 1.00 89.38 100 HIS A CA 1
ATOM 813 C C . HIS A 1 100 ? -4.981 17.053 25.496 1.00 89.38 100 HIS A C 1
ATOM 815 O O . HIS A 1 100 ? -4.233 17.205 26.458 1.00 89.38 100 HIS A O 1
ATOM 821 N N . LEU A 1 101 ? -6.293 17.304 25.543 1.00 90.56 101 LEU A N 1
ATOM 822 C CA . LEU A 1 101 ? -6.985 17.794 26.737 1.00 90.56 101 LEU A CA 1
ATOM 823 C C . LEU A 1 101 ? -6.962 16.772 27.878 1.00 90.56 101 LEU A C 1
ATOM 825 O O . LEU A 1 101 ? -6.673 17.148 29.008 1.00 90.56 101 LEU A O 1
ATOM 829 N N . GLU A 1 102 ? -7.193 15.487 27.593 1.00 89.69 102 GLU A N 1
ATOM 830 C CA . GLU A 1 102 ? -7.069 14.410 28.590 1.00 89.69 102 GLU A CA 1
ATOM 831 C C . GLU A 1 102 ? -5.662 14.375 29.198 1.00 89.69 102 GLU A C 1
ATOM 833 O O . GLU A 1 102 ? -5.505 14.319 30.415 1.00 89.69 102 GLU A O 1
ATOM 838 N N . THR A 1 103 ? -4.628 14.490 28.360 1.00 85.38 103 THR A N 1
ATOM 839 C CA . THR A 1 103 ? -3.235 14.481 28.830 1.00 85.38 103 THR A CA 1
ATOM 840 C C . THR A 1 103 ? -2.912 15.717 29.682 1.00 85.38 103 THR A C 1
ATOM 842 O O . THR A 1 103 ? -2.168 15.612 30.651 1.00 85.38 103 THR A O 1
ATOM 845 N N . GLN A 1 104 ? -3.472 16.887 29.351 1.00 75.69 104 GLN A N 1
ATOM 846 C CA . GLN A 1 104 ? -3.305 18.115 30.141 1.00 75.69 104 GLN A CA 1
ATOM 847 C C . GLN A 1 104 ? -4.074 18.077 31.467 1.00 75.69 104 GLN A C 1
ATOM 849 O O . GLN A 1 104 ? -3.540 18.516 32.481 1.00 75.69 104 GLN A O 1
ATOM 854 N N . GLY A 1 105 ? -5.289 17.521 31.479 1.00 72.25 105 GLY A N 1
ATOM 855 C CA . GLY A 1 105 ? -6.078 17.331 32.699 1.00 72.25 105 GLY A CA 1
ATOM 856 C C . GLY A 1 105 ? -5.370 16.432 33.715 1.00 72.25 105 GLY A C 1
ATOM 857 O O . GLY A 1 105 ? -5.348 16.750 34.896 1.00 72.25 105 GLY A O 1
ATOM 858 N N . MET A 1 106 ? -4.687 15.379 33.251 1.00 62.72 106 MET A N 1
ATOM 859 C CA . MET A 1 106 ? -3.900 14.487 34.118 1.00 62.72 106 MET A CA 1
ATOM 860 C C . MET A 1 106 ? -2.632 15.130 34.709 1.00 62.72 106 MET A C 1
ATOM 862 O O . MET A 1 106 ? -2.099 14.618 35.688 1.00 62.72 106 MET A O 1
ATOM 866 N N . LEU A 1 107 ? -2.134 16.235 34.140 1.00 59.91 107 LEU A N 1
ATOM 867 C CA . LEU A 1 107 ? -0.973 16.977 34.658 1.00 59.91 107 LEU A CA 1
ATOM 868 C C . LEU A 1 107 ? -1.363 18.111 35.623 1.00 59.91 107 LEU A C 1
ATOM 870 O O . LEU A 1 107 ? -0.481 18.696 36.244 1.00 59.91 107 LEU A O 1
ATOM 874 N N . GLY A 1 108 ? -2.655 18.440 35.730 1.00 55.94 108 GLY A N 1
ATOM 875 C CA . GLY A 1 108 ? -3.171 19.519 36.580 1.00 55.94 108 GLY A CA 1
ATOM 876 C C . GLY A 1 108 ? -3.685 19.081 37.955 1.00 55.94 108 GLY A C 1
ATOM 877 O O . GLY A 1 108 ? -4.023 19.943 38.759 1.00 55.94 108 GLY A O 1
ATOM 878 N N . GLU A 1 109 ? -3.751 17.774 38.230 1.00 53.34 109 GLU A N 1
ATOM 879 C CA . GLU A 1 109 ? -4.206 17.206 39.515 1.00 53.34 109 GLU A CA 1
ATOM 880 C C . GLU A 1 109 ? -3.054 16.689 40.408 1.00 53.34 109 GLU A C 1
ATOM 882 O O . GLU A 1 109 ? -3.293 15.927 41.345 1.00 53.34 109 GLU A O 1
ATOM 887 N N . GLY A 1 110 ? -1.807 17.083 40.118 1.00 48.72 110 GLY A N 1
ATOM 888 C CA . GLY A 1 110 ? -0.604 16.730 40.889 1.00 48.72 110 GLY A CA 1
ATOM 889 C C . GLY A 1 110 ? -0.051 17.877 41.720 1.00 48.72 110 GLY A C 1
ATOM 890 O O . GLY A 1 110 ? -0.050 19.019 41.210 1.00 48.72 110 GLY A O 1
#

Secondary structure (DSSP, 8-state):
-HHHHHHHHHHHHHHHHHHHHHGGGTTSSS-HHHHHHHHHHHHHHHHHH--GGG---HHHHHHHHHHHHHHHHHHHHSSSS---HHHHHHHHHHHHHHHHHHHHHTTS--

Foldseek 3Di:
DPPVVVLVVVLVVCLVVLLVLLVVCPPLQDDSVVLSVLLSVLQSVLSVPDDVVVPDDSSVSSSVSSVVSSVVCSQQPSDPDGDDPVVVVVVVVVVVVVVVVVVVVVVVVD

pLDDT: mean 90.37, std 10.8, range [48.72, 98.62]

Sequence (110 aa):
AGDFDARQKMIEHNLRLVVSIAKHYLNRGLTLADLIEEGNLGLIHALEKFDPERGFRFTTYATWWIRQSIERAIMSQSRTVRLPAHVVKELNVVLRALRHLETQGMLGEG

Radius of gyration: 19.13 Å; chains: 1; bounding box: 36×32×68 Å